Protein AF-A0A2J8T5K8-F1 (afdb_monomer_lite)

Structure (mmCIF, N/CA/C/O backbone):
data_AF-A0A2J8T5K8-F1
#
_entry.id   AF-A0A2J8T5K8-F1
#
loop_
_atom_site.group_PDB
_atom_site.id
_atom_site.type_symbol
_atom_site.label_atom_id
_atom_site.label_alt_id
_atom_site.label_comp_id
_atom_site.label_asym_id
_atom_site.label_entity_id
_atom_site.label_seq_id
_atom_site.pdbx_PDB_ins_code
_atom_site.Cartn_x
_atom_site.Cartn_y
_atom_site.Cartn_z
_atom_site.occupancy
_atom_site.B_iso_or_equiv
_atom_site.auth_seq_id
_atom_site.auth_comp_id
_atom_site.auth_asym_id
_atom_site.auth_atom_id
_atom_site.pdbx_PDB_model_num
ATOM 1 N N . GLU A 1 1 ? 17.129 -14.963 3.151 1.00 51.31 1 GLU A N 1
ATOM 2 C CA . GLU A 1 1 ? 16.224 -14.354 2.160 1.00 51.31 1 GLU A CA 1
ATOM 3 C C . GLU A 1 1 ? 14.992 -13.853 2.911 1.00 51.31 1 GLU A C 1
ATOM 5 O O . GLU A 1 1 ? 14.393 -14.643 3.625 1.00 51.31 1 GLU A O 1
ATOM 10 N N . VAL A 1 2 ? 14.668 -12.553 2.908 1.00 47.12 2 VAL A N 1
ATOM 11 C CA . VAL A 1 2 ? 13.550 -12.003 3.727 1.00 47.12 2 VAL A CA 1
ATOM 12 C C . VAL A 1 2 ? 12.187 -12.616 3.355 1.00 47.12 2 VAL A C 1
ATOM 14 O O . VAL A 1 2 ? 11.261 -12.608 4.164 1.00 47.12 2 VAL A O 1
ATOM 17 N N . VAL A 1 3 ? 12.095 -13.194 2.155 1.00 54.47 3 VAL A N 1
ATOM 18 C CA . VAL A 1 3 ? 10.914 -13.881 1.625 1.00 54.47 3 VAL A CA 1
ATOM 19 C C . VAL A 1 3 ? 10.762 -15.307 2.191 1.00 54.47 3 VAL A C 1
ATOM 21 O O . VAL A 1 3 ? 9.637 -15.743 2.416 1.00 54.47 3 VAL A O 1
ATOM 24 N N . ASP A 1 4 ? 11.855 -15.995 2.539 1.00 56.84 4 ASP A N 1
ATOM 25 C CA . ASP A 1 4 ? 11.837 -17.437 2.865 1.00 56.84 4 ASP A CA 1
ATOM 26 C C . ASP A 1 4 ? 11.448 -17.794 4.305 1.00 56.84 4 ASP A C 1
ATOM 28 O O . ASP A 1 4 ? 11.221 -18.961 4.616 1.00 56.84 4 ASP A O 1
ATOM 32 N N . LEU A 1 5 ? 11.366 -16.819 5.213 1.00 57.03 5 LEU A N 1
ATOM 33 C CA . LEU A 1 5 ? 11.102 -17.090 6.635 1.00 57.03 5 LEU A CA 1
ATOM 34 C C . LEU A 1 5 ? 9.643 -16.843 7.053 1.00 57.03 5 LEU A C 1
ATOM 36 O O . LEU A 1 5 ? 9.346 -16.826 8.244 1.00 57.03 5 LEU A O 1
ATOM 40 N N . GLY A 1 6 ? 8.729 -16.599 6.106 1.00 67.19 6 GLY A N 1
ATOM 41 C CA . GLY A 1 6 ? 7.303 -16.375 6.398 1.00 67.19 6 GLY A CA 1
ATOM 42 C C . GLY A 1 6 ? 6.984 -15.060 7.130 1.00 67.19 6 GLY A C 1
ATOM 43 O O . GLY A 1 6 ? 5.822 -14.754 7.386 1.00 67.19 6 GLY A O 1
ATOM 44 N N . GLY A 1 7 ? 7.988 -14.230 7.436 1.00 79.94 7 GLY A N 1
ATOM 45 C CA . GLY A 1 7 ? 7.780 -12.932 8.088 1.00 79.94 7 GLY A CA 1
ATOM 46 C C . GLY A 1 7 ? 6.887 -11.996 7.268 1.00 79.94 7 GLY A C 1
ATOM 47 O O . GLY A 1 7 ? 6.057 -11.283 7.826 1.00 79.94 7 GLY A O 1
ATOM 48 N N . LEU A 1 8 ? 6.991 -12.051 5.937 1.00 85.38 8 LEU A N 1
ATOM 49 C CA . LEU A 1 8 ? 6.140 -11.276 5.037 1.00 85.38 8 LEU A CA 1
ATOM 50 C C . LEU A 1 8 ? 4.668 -11.696 5.119 1.00 85.38 8 LEU A C 1
ATOM 52 O O . LEU A 1 8 ? 3.794 -10.841 5.245 1.00 85.38 8 LEU A O 1
ATOM 56 N N . SER A 1 9 ? 4.390 -13.002 5.073 1.00 84.62 9 SER A N 1
ATOM 57 C CA . SER A 1 9 ? 3.019 -13.511 5.153 1.00 84.62 9 SER A CA 1
ATOM 58 C C . SER A 1 9 ? 2.386 -13.197 6.504 1.00 84.62 9 SER A C 1
ATOM 60 O O . SER A 1 9 ? 1.198 -12.895 6.550 1.00 84.62 9 SER A O 1
ATOM 62 N N . ILE A 1 10 ? 3.173 -13.184 7.587 1.00 88.62 10 ILE A N 1
ATOM 63 C CA . ILE A 1 10 ? 2.700 -12.747 8.909 1.00 88.62 10 ILE A CA 1
ATOM 64 C C . ILE A 1 10 ? 2.286 -11.272 8.874 1.00 88.62 10 ILE A C 1
ATOM 66 O O . ILE A 1 10 ? 1.222 -10.939 9.379 1.00 88.62 10 ILE A O 1
ATOM 70 N N . LEU A 1 11 ? 3.078 -10.389 8.253 1.00 91.75 11 LEU A N 1
ATOM 71 C CA . LEU A 1 11 ? 2.727 -8.967 8.138 1.00 91.75 11 LEU A CA 1
ATOM 72 C C . LEU A 1 11 ? 1.447 -8.747 7.321 1.00 91.75 11 LEU A C 1
ATOM 74 O O . LEU A 1 11 ? 0.614 -7.932 7.708 1.00 91.75 11 LEU A O 1
ATOM 78 N N . VAL A 1 12 ? 1.279 -9.470 6.210 1.00 91.38 12 VAL A N 1
ATOM 79 C CA . VAL A 1 12 ? 0.066 -9.376 5.381 1.00 91.38 12 VAL A CA 1
ATOM 80 C C . VAL A 1 12 ? -1.156 -9.940 6.112 1.00 91.38 12 VAL A C 1
ATOM 82 O O . VAL A 1 12 ? -2.218 -9.323 6.070 1.00 91.38 12 VAL A O 1
ATOM 85 N N . SER A 1 13 ? -0.996 -11.053 6.834 1.00 90.88 13 SER A N 1
ATOM 86 C CA . SER A 1 13 ? -2.070 -11.645 7.646 1.00 90.88 13 SER A CA 1
ATOM 87 C C . SER A 1 13 ? -2.471 -10.718 8.790 1.00 90.88 13 SER A C 1
ATOM 89 O O . SER A 1 13 ? -3.649 -10.463 8.981 1.00 90.88 13 SER A O 1
ATOM 91 N N . LEU A 1 14 ? -1.499 -10.114 9.481 1.00 90.75 14 LEU A N 1
ATOM 92 C CA . LEU A 1 14 ? -1.763 -9.134 10.534 1.00 90.75 14 LEU A CA 1
ATOM 93 C C . LEU A 1 14 ? -2.528 -7.915 10.003 1.00 90.75 14 LEU A C 1
ATOM 95 O O . LEU A 1 14 ? -3.404 -7.395 10.685 1.00 90.75 14 LEU A O 1
ATOM 99 N N . LEU A 1 15 ? -2.207 -7.451 8.789 1.00 90.25 15 LEU A N 1
ATOM 100 C CA . LEU A 1 15 ? -2.959 -6.373 8.148 1.00 90.25 15 LEU A CA 1
ATOM 101 C C . LEU A 1 15 ? -4.414 -6.786 7.882 1.00 90.25 15 LEU A C 1
ATOM 103 O O . LEU A 1 15 ? -5.308 -5.981 8.119 1.00 90.25 15 LEU A O 1
ATOM 107 N N . ALA A 1 16 ? -4.648 -8.019 7.423 1.00 90.56 16 ALA A N 1
ATOM 108 C CA . ALA A 1 16 ? -5.993 -8.556 7.221 1.00 90.56 16 ALA A CA 1
ATOM 109 C C . ALA A 1 16 ? -6.763 -8.682 8.549 1.00 90.56 16 ALA A C 1
ATOM 111 O O . ALA A 1 16 ? -7.877 -8.180 8.655 1.00 90.56 16 ALA A O 1
ATOM 112 N N . ASP A 1 17 ? -6.136 -9.232 9.590 1.00 89.50 17 ASP A N 1
ATOM 113 C CA . ASP A 1 17 ? -6.746 -9.393 10.914 1.00 89.50 17 ASP A CA 1
ATOM 114 C C . ASP A 1 17 ? -7.138 -8.043 11.533 1.00 89.50 17 ASP A C 1
ATOM 116 O O . ASP A 1 17 ? -8.209 -7.914 12.133 1.00 89.50 17 ASP A O 1
ATOM 120 N N . CYS A 1 18 ? -6.291 -7.018 11.373 1.00 86.12 18 CYS A N 1
ATOM 121 C CA . CYS A 1 18 ? -6.593 -5.652 11.803 1.00 86.12 18 CYS A CA 1
ATOM 122 C C . CYS A 1 18 ? -7.816 -5.072 11.087 1.00 86.12 18 CYS A C 1
ATOM 124 O O . CYS A 1 18 ?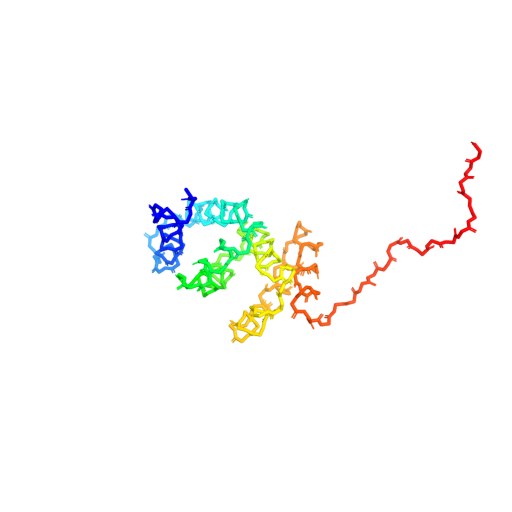 -8.526 -4.266 11.687 1.00 86.12 18 CYS A O 1
ATOM 126 N N . ASN A 1 19 ? -8.062 -5.483 9.839 1.00 83.06 19 ASN A N 1
ATOM 127 C CA . ASN A 1 19 ? -9.218 -5.026 9.082 1.00 83.06 19 ASN A CA 1
ATOM 128 C C . ASN A 1 19 ? -10.520 -5.726 9.532 1.00 83.06 19 ASN A C 1
ATOM 130 O O . ASN A 1 19 ? -11.606 -5.156 9.448 1.00 83.06 19 ASN A O 1
ATOM 134 N N . ASP A 1 20 ? -10.445 -6.959 10.028 1.00 78.31 20 ASP A N 1
ATOM 135 C CA . ASP A 1 20 ? -11.636 -7.723 10.427 1.00 78.31 20 ASP A CA 1
ATOM 136 C C . ASP A 1 20 ? -12.134 -7.374 11.842 1.00 78.31 20 ASP A C 1
ATOM 138 O O . ASP A 1 20 ? -13.298 -7.601 12.191 1.00 78.31 20 ASP A O 1
ATOM 142 N N . HIS A 1 21 ? -11.276 -6.794 12.684 1.00 67.88 21 HIS A N 1
ATOM 143 C CA . HIS A 1 21 ? -11.609 -6.503 14.077 1.00 67.88 21 HIS A CA 1
ATOM 144 C C . HIS A 1 21 ? -12.314 -5.152 14.253 1.00 67.88 21 HIS A C 1
ATOM 146 O O . HIS A 1 21 ? -11.696 -4.097 14.362 1.00 67.88 21 HIS A O 1
ATOM 152 N N . GLN A 1 22 ? -13.635 -5.201 14.431 1.00 58.53 22 GLN A N 1
ATOM 153 C CA . GLN A 1 22 ? -14.483 -4.035 14.717 1.00 58.53 22 GLN A CA 1
ATOM 154 C C . GLN A 1 22 ? -14.539 -3.622 16.213 1.00 58.53 22 GLN A C 1
ATOM 156 O O . GLN A 1 22 ? -15.437 -2.881 16.609 1.00 58.53 22 GLN A O 1
ATOM 161 N N . MET A 1 23 ? -13.649 -4.129 17.081 1.00 50.00 23 MET A N 1
ATOM 162 C CA . MET A 1 23 ? -13.882 -4.185 18.544 1.00 50.00 23 MET A CA 1
ATOM 163 C C . MET A 1 23 ? -12.652 -3.831 19.416 1.00 50.00 23 MET A C 1
ATOM 165 O O . MET A 1 23 ? -12.393 -4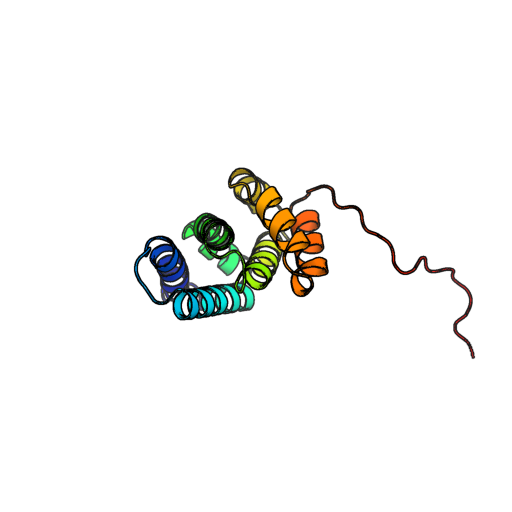.490 20.421 1.00 50.00 23 MET A O 1
ATOM 169 N N . GLY A 1 24 ? -11.881 -2.793 19.066 1.00 63.62 24 GLY A N 1
ATOM 170 C CA . GLY A 1 24 ? -10.717 -2.346 19.853 1.00 63.62 24 GLY A CA 1
ATOM 171 C C . GLY A 1 24 ? -10.520 -0.827 19.877 1.00 63.62 24 GLY A C 1
ATOM 172 O O . GLY A 1 24 ? -11.283 -0.082 19.266 1.00 63.62 24 GLY A O 1
ATOM 173 N N . ASP A 1 25 ? -9.488 -0.355 20.586 1.00 76.69 25 ASP A N 1
ATOM 174 C CA . ASP A 1 25 ? -9.063 1.048 20.511 1.00 76.69 25 ASP A CA 1
ATOM 175 C C . ASP A 1 25 ? -8.618 1.386 19.079 1.00 76.69 25 ASP A C 1
ATOM 177 O O . ASP A 1 25 ? -7.528 1.017 18.632 1.00 76.69 25 ASP A O 1
ATOM 181 N N . GLN A 1 26 ? -9.477 2.116 18.369 1.00 76.75 26 GLN A N 1
ATOM 182 C CA . GLN A 1 26 ? -9.290 2.492 16.971 1.00 76.75 26 GLN A CA 1
ATOM 183 C C . GLN A 1 26 ? -8.005 3.304 16.744 1.00 76.75 26 GLN A C 1
ATOM 185 O O . GLN A 1 26 ? -7.460 3.281 15.641 1.00 76.75 26 GLN A O 1
ATOM 190 N N . SER A 1 27 ? -7.496 4.002 17.766 1.00 81.38 27 SER A N 1
ATOM 191 C CA . SER A 1 27 ? -6.224 4.723 17.672 1.00 81.38 27 SER A CA 1
ATOM 192 C C . SER A 1 27 ? -5.039 3.758 17.603 1.00 81.38 27 SER A C 1
ATOM 194 O O . SER A 1 27 ? -4.160 3.911 16.754 1.00 81.38 27 SER A O 1
ATOM 196 N N . SER A 1 28 ? -5.028 2.741 18.465 1.00 84.44 28 SER A N 1
ATOM 197 C CA . SER A 1 28 ? -3.972 1.726 18.504 1.00 84.44 28 SER A CA 1
ATOM 198 C C . SER A 1 28 ? -3.948 0.868 17.235 1.00 84.44 28 SER A C 1
ATOM 200 O O . SER A 1 28 ? -2.875 0.619 16.682 1.00 84.44 28 SER A O 1
ATOM 202 N N . VAL A 1 29 ? -5.121 0.471 16.723 1.00 85.00 29 VAL A N 1
ATOM 203 C CA . VAL A 1 29 ? -5.223 -0.302 15.470 1.00 85.00 29 VAL A CA 1
ATOM 204 C C . VAL A 1 29 ? -4.687 0.504 14.284 1.00 85.00 29 VAL A C 1
ATOM 206 O O . VAL A 1 29 ? -3.896 -0.013 13.498 1.00 85.00 29 VAL A O 1
ATOM 209 N N . GLN A 1 30 ? -5.028 1.792 14.183 1.00 86.81 30 GLN A N 1
ATOM 210 C CA . GLN A 1 30 ? -4.529 2.648 13.102 1.00 86.81 30 GLN A CA 1
ATOM 211 C C . GLN A 1 30 ? -3.002 2.788 13.092 1.00 86.81 30 GLN A C 1
ATOM 213 O O . GLN A 1 30 ? -2.396 2.754 12.016 1.00 86.81 30 GLN A O 1
ATOM 218 N N . GLU A 1 31 ? -2.364 2.938 14.257 1.00 88.69 31 GLU A N 1
ATOM 219 C CA . GLU A 1 31 ? -0.901 3.019 14.323 1.00 88.69 31 GLU A CA 1
ATOM 220 C C . GLU A 1 31 ? -0.238 1.677 13.994 1.00 88.69 31 GLU A C 1
ATOM 222 O O . GLU A 1 31 ? 0.778 1.659 13.294 1.00 88.69 31 GLU A O 1
ATOM 227 N N . LEU A 1 32 ? -0.838 0.552 14.399 1.00 90.06 32 LEU A N 1
ATOM 228 C CA . LEU A 1 32 ? -0.357 -0.772 14.007 1.00 90.06 32 LEU A CA 1
ATOM 229 C C . LEU A 1 32 ? -0.432 -0.969 12.488 1.00 90.06 32 LEU A C 1
ATOM 231 O O . LEU A 1 32 ? 0.570 -1.324 11.866 1.00 90.06 32 LEU A O 1
ATOM 235 N N . VAL A 1 33 ? -1.578 -0.667 11.873 1.00 92.00 33 VAL A N 1
ATOM 236 C CA . VAL A 1 33 ? -1.772 -0.741 10.415 1.00 92.00 33 VAL A CA 1
ATOM 237 C C . VAL A 1 33 ? -0.745 0.122 9.686 1.00 92.00 33 VAL A C 1
ATOM 239 O O . VAL A 1 33 ? -0.075 -0.338 8.760 1.00 92.00 33 VAL A O 1
ATOM 242 N N . LYS A 1 34 ? -0.544 1.363 10.133 1.00 92.56 34 LYS A N 1
ATOM 243 C CA . LYS A 1 34 ? 0.475 2.261 9.581 1.00 92.56 34 LYS A CA 1
ATOM 244 C C . LYS A 1 34 ? 1.888 1.687 9.703 1.00 92.56 34 LYS A C 1
ATOM 246 O O . LYS A 1 34 ? 2.663 1.802 8.751 1.00 92.56 34 LYS A O 1
ATOM 251 N N . GLN A 1 35 ? 2.234 1.074 10.835 1.00 93.50 35 GLN A N 1
ATOM 252 C CA . GLN A 1 35 ? 3.545 0.458 11.034 1.00 93.50 35 GLN A CA 1
ATOM 253 C C . GLN A 1 35 ? 3.745 -0.741 10.100 1.00 93.50 35 GLN A C 1
ATOM 255 O O . GLN A 1 35 ? 4.795 -0.846 9.466 1.00 93.50 35 GLN A O 1
ATOM 260 N N . VAL A 1 36 ? 2.734 -1.600 9.958 1.00 94.25 36 VAL A N 1
ATOM 261 C CA . VAL A 1 36 ? 2.763 -2.745 9.036 1.00 94.25 36 VAL A CA 1
ATOM 262 C C . VAL A 1 36 ? 2.939 -2.273 7.591 1.00 94.25 36 VAL A C 1
ATOM 264 O O . VAL A 1 36 ? 3.860 -2.727 6.910 1.00 94.25 36 VAL A O 1
ATOM 267 N N . LEU A 1 37 ? 2.146 -1.294 7.144 1.00 95.12 37 LEU A N 1
ATOM 268 C CA . LEU A 1 37 ? 2.271 -0.698 5.808 1.00 95.12 37 LEU A CA 1
ATOM 269 C C . LEU A 1 37 ? 3.652 -0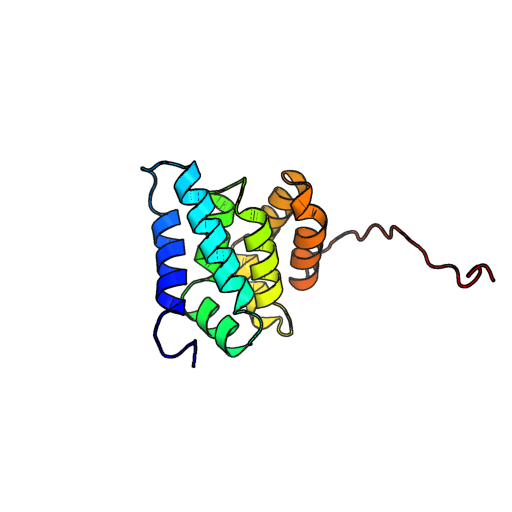.065 5.584 1.00 95.12 37 LEU A C 1
ATOM 271 O O . LEU A 1 37 ? 4.239 -0.223 4.515 1.00 95.12 37 LEU A O 1
ATOM 275 N N . SER A 1 38 ? 4.200 0.624 6.590 1.00 94.75 38 SER A N 1
ATOM 276 C CA . SER A 1 38 ? 5.538 1.226 6.526 1.00 94.75 38 SER A CA 1
ATOM 277 C C . SER A 1 38 ? 6.636 0.170 6.371 1.00 94.75 38 SER A C 1
ATOM 279 O O . SER A 1 38 ? 7.548 0.360 5.559 1.00 94.75 38 SER A O 1
ATOM 281 N N . THR A 1 39 ? 6.532 -0.945 7.102 1.00 94.75 39 THR A N 1
ATOM 282 C CA . THR A 1 39 ? 7.457 -2.082 7.005 1.00 94.75 39 THR A CA 1
ATOM 283 C C . THR A 1 39 ? 7.380 -2.732 5.629 1.00 94.75 39 THR A C 1
ATOM 285 O O . THR A 1 39 ? 8.412 -2.869 4.978 1.00 94.75 39 THR A O 1
ATOM 288 N N . LEU A 1 40 ? 6.174 -3.059 5.146 1.00 94.00 40 LEU A N 1
ATOM 289 C CA . LEU A 1 40 ? 5.962 -3.625 3.808 1.00 94.00 40 LEU A CA 1
ATOM 290 C C . LEU A 1 40 ? 6.528 -2.705 2.720 1.00 94.00 40 LEU A C 1
ATOM 292 O O . LEU A 1 40 ? 7.263 -3.149 1.841 1.00 94.00 40 LEU A O 1
ATOM 296 N N . ARG A 1 41 ? 6.272 -1.397 2.820 1.00 94.12 41 ARG A N 1
ATOM 297 C CA . ARG A 1 41 ? 6.824 -0.385 1.910 1.00 94.12 41 ARG A CA 1
ATOM 298 C C . ARG A 1 41 ? 8.352 -0.382 1.907 1.00 94.12 41 ARG A C 1
ATOM 300 O O . ARG A 1 41 ? 8.936 -0.260 0.834 1.00 94.12 41 ARG A O 1
ATOM 307 N N . ALA A 1 42 ? 8.990 -0.492 3.073 1.00 93.12 42 ALA A N 1
ATOM 308 C CA . ALA A 1 42 ? 10.449 -0.459 3.190 1.00 93.12 42 ALA A CA 1
ATOM 309 C C . ALA A 1 42 ? 11.130 -1.648 2.491 1.00 93.12 42 ALA A C 1
ATOM 311 O O . ALA A 1 42 ? 12.256 -1.508 2.021 1.00 93.12 42 ALA A O 1
ATOM 312 N N . ILE A 1 43 ? 10.445 -2.792 2.394 1.00 90.75 43 ILE A N 1
ATOM 313 C CA . ILE A 1 43 ? 10.974 -4.007 1.757 1.00 90.75 43 ILE A CA 1
ATOM 314 C C . ILE A 1 43 ? 10.489 -4.206 0.312 1.00 90.75 43 ILE A C 1
ATOM 316 O O . ILE A 1 43 ? 11.162 -4.883 -0.460 1.00 90.75 43 ILE A O 1
ATOM 320 N N . ALA A 1 44 ? 9.388 -3.566 -0.099 1.00 90.81 44 ALA A N 1
ATOM 321 C CA . ALA A 1 44 ? 8.813 -3.647 -1.449 1.00 90.81 44 ALA A CA 1
ATOM 322 C C . ALA A 1 44 ? 9.618 -2.900 -2.541 1.00 90.81 44 ALA A C 1
ATOM 324 O O . ALA A 1 44 ? 9.071 -2.524 -3.576 1.00 90.81 44 ALA A O 1
ATOM 325 N N . GLY A 1 45 ? 10.914 -2.654 -2.324 1.00 87.00 45 GLY A N 1
ATOM 326 C CA . GLY A 1 45 ? 11.838 -2.188 -3.364 1.00 87.00 45 GLY A CA 1
ATOM 327 C C . GLY A 1 45 ? 12.368 -3.316 -4.259 1.00 87.00 45 GLY A C 1
ATOM 328 O O . GLY A 1 45 ? 12.841 -3.040 -5.354 1.00 87.00 45 GLY A O 1
ATOM 329 N N . ASN A 1 46 ? 12.273 -4.570 -3.805 1.00 88.31 46 ASN A N 1
ATOM 330 C CA . ASN A 1 46 ? 12.651 -5.766 -4.558 1.00 88.31 46 ASN A CA 1
ATOM 331 C C . ASN A 1 46 ? 11.405 -6.387 -5.216 1.00 88.31 46 ASN A C 1
ATOM 333 O O . ASN A 1 46 ? 10.397 -6.585 -4.536 1.00 88.31 46 ASN A O 1
ATOM 337 N N . ASP A 1 47 ? 11.484 -6.707 -6.508 1.00 89.81 47 ASP A N 1
ATOM 338 C CA . ASP A 1 47 ? 10.386 -7.306 -7.273 1.00 89.81 47 ASP A CA 1
ATOM 339 C C . ASP A 1 47 ? 9.911 -8.651 -6.695 1.00 89.81 47 ASP A C 1
ATOM 341 O O . ASP A 1 47 ? 8.705 -8.848 -6.586 1.00 89.81 47 ASP A O 1
ATOM 345 N N . ASP A 1 48 ? 10.806 -9.502 -6.177 1.00 89.69 48 ASP A N 1
ATOM 346 C CA . ASP A 1 48 ? 10.445 -10.774 -5.524 1.00 89.69 48 ASP A CA 1
ATOM 347 C C . ASP A 1 48 ? 9.563 -10.556 -4.284 1.00 89.69 48 ASP A C 1
ATOM 349 O O . ASP A 1 48 ? 8.650 -11.333 -3.986 1.00 89.69 48 ASP A O 1
ATOM 353 N N . VAL A 1 49 ? 9.823 -9.468 -3.551 1.00 90.19 49 VAL A N 1
ATOM 354 C CA . VAL A 1 49 ? 9.030 -9.083 -2.378 1.00 90.19 49 VAL A CA 1
ATOM 355 C C . VAL A 1 49 ? 7.672 -8.542 -2.810 1.00 90.19 49 VAL A C 1
ATOM 357 O O . VAL A 1 49 ? 6.672 -8.888 -2.186 1.00 90.19 49 VAL A O 1
ATOM 360 N N . LYS A 1 50 ? 7.605 -7.727 -3.872 1.00 92.19 50 LYS A N 1
ATOM 361 C CA . LYS A 1 50 ? 6.328 -7.228 -4.419 1.00 92.19 50 LYS A CA 1
ATOM 362 C C . LYS A 1 50 ? 5.434 -8.395 -4.828 1.00 92.19 50 LYS A C 1
ATOM 364 O O . LYS A 1 50 ? 4.288 -8.478 -4.396 1.00 92.19 50 LYS A O 1
ATOM 369 N N . ASP A 1 51 ? 6.005 -9.328 -5.575 1.00 91.62 51 ASP A N 1
ATOM 370 C CA . ASP A 1 51 ? 5.399 -10.588 -5.983 1.00 91.62 51 ASP A CA 1
ATOM 371 C C . ASP A 1 51 ? 4.849 -11.380 -4.791 1.00 91.62 51 ASP A C 1
ATOM 373 O O . ASP A 1 51 ? 3.707 -11.842 -4.800 1.00 91.62 51 ASP A O 1
ATOM 377 N N . ALA A 1 52 ? 5.654 -11.527 -3.738 1.00 91.75 52 ALA A N 1
ATOM 378 C CA . ALA A 1 52 ? 5.257 -12.251 -2.541 1.00 91.75 52 ALA A CA 1
ATOM 379 C C . ALA A 1 52 ? 4.150 -11.527 -1.750 1.00 91.75 52 ALA A C 1
ATOM 381 O O . ALA A 1 52 ? 3.260 -12.194 -1.226 1.00 91.75 52 ALA A O 1
ATOM 382 N N . ILE A 1 53 ? 4.152 -10.186 -1.707 1.00 92.94 53 ILE A N 1
ATOM 383 C CA . ILE A 1 53 ? 3.066 -9.389 -1.109 1.00 92.94 53 ILE A CA 1
ATOM 384 C C . ILE A 1 53 ? 1.761 -9.649 -1.859 1.00 92.94 53 ILE A C 1
ATOM 386 O O . ILE A 1 53 ? 0.745 -9.940 -1.231 1.00 92.94 53 ILE A O 1
ATOM 390 N N . VAL A 1 54 ? 1.789 -9.571 -3.191 1.00 92.81 54 VAL A N 1
ATOM 391 C CA . VAL A 1 54 ? 0.605 -9.786 -4.034 1.00 92.81 54 VAL A CA 1
ATOM 392 C C . VAL A 1 54 ? 0.089 -11.218 -3.880 1.00 92.81 54 VAL A C 1
ATOM 394 O O . VAL A 1 54 ? -1.093 -11.412 -3.616 1.00 92.81 54 VAL A O 1
ATOM 397 N N . ARG A 1 55 ? 0.966 -12.231 -3.941 1.00 91.56 55 ARG A N 1
ATOM 398 C CA . ARG A 1 55 ? 0.577 -13.641 -3.740 1.00 91.56 55 ARG A CA 1
ATOM 399 C C . ARG A 1 55 ? -0.023 -13.921 -2.362 1.00 91.56 55 ARG A C 1
ATOM 401 O O . ARG A 1 55 ? -0.824 -14.840 -2.236 1.00 91.56 55 ARG A O 1
ATOM 408 N N . ALA A 1 56 ? 0.364 -13.157 -1.343 1.00 92.00 56 ALA A N 1
ATOM 409 C CA . ALA A 1 56 ? -0.174 -13.278 0.008 1.00 92.00 56 ALA A CA 1
ATOM 410 C C . ALA A 1 56 ? -1.518 -12.545 0.210 1.00 92.00 56 ALA A C 1
ATOM 412 O O . ALA A 1 56 ? -2.003 -12.508 1.337 1.00 92.00 56 ALA A O 1
ATOM 413 N N . GLY A 1 57 ? -2.113 -11.948 -0.833 1.00 93.50 57 GLY A N 1
ATOM 414 C CA . GLY A 1 57 ? -3.344 -11.150 -0.721 1.00 93.50 57 GLY A CA 1
ATOM 415 C C . GLY A 1 57 ? -3.110 -9.738 -0.172 1.00 93.50 57 GLY A C 1
ATOM 416 O O . GLY A 1 57 ? -4.009 -9.099 0.370 1.00 93.50 57 GLY A O 1
ATOM 417 N N . GLY A 1 58 ? -1.874 -9.238 -0.260 1.00 94.69 58 GLY A N 1
ATOM 418 C CA . GLY A 1 58 ? -1.509 -7.938 0.292 1.00 94.69 58 GLY A CA 1
ATOM 419 C C . GLY A 1 58 ? -2.241 -6.775 -0.369 1.00 94.69 58 GLY A C 1
ATOM 420 O O . GLY A 1 58 ? -2.542 -5.797 0.305 1.00 94.69 58 GLY A O 1
ATOM 421 N N . THR A 1 59 ? -2.566 -6.871 -1.659 1.00 95.25 59 THR A N 1
ATOM 422 C CA . THR A 1 59 ? -3.289 -5.825 -2.398 1.00 95.25 59 THR A CA 1
ATOM 423 C C . THR A 1 59 ? -4.686 -5.576 -1.838 1.00 95.25 59 THR A C 1
ATOM 425 O O . THR A 1 59 ? -5.061 -4.430 -1.596 1.00 95.25 59 THR A O 1
ATOM 428 N N . GLU A 1 60 ? -5.415 -6.646 -1.548 1.00 95.69 60 GLU A N 1
ATOM 429 C CA . GLU A 1 60 ? -6.740 -6.650 -0.944 1.00 95.69 60 GLU A CA 1
ATOM 430 C C . GLU A 1 60 ? -6.674 -6.068 0.467 1.00 95.69 60 GLU A C 1
ATOM 432 O O . GLU A 1 60 ? -7.428 -5.151 0.792 1.00 95.69 60 GLU A O 1
ATOM 437 N N . SER A 1 61 ? -5.706 -6.514 1.274 1.00 95.38 61 SER A N 1
ATOM 438 C CA . SER A 1 61 ? -5.504 -6.012 2.636 1.00 95.38 61 SER A CA 1
ATOM 439 C C . SER A 1 61 ? -5.134 -4.525 2.676 1.00 95.38 61 SER A C 1
ATOM 441 O O . SER A 1 61 ? -5.595 -3.804 3.562 1.00 95.38 61 SER A O 1
ATOM 443 N N . ILE A 1 62 ? -4.335 -4.035 1.719 1.00 95.50 62 ILE A N 1
ATOM 444 C CA . ILE A 1 62 ? -3.985 -2.609 1.603 1.00 95.50 62 ILE A CA 1
ATOM 445 C C . ILE A 1 62 ? -5.225 -1.777 1.256 1.00 95.50 62 ILE A C 1
ATOM 447 O O . ILE A 1 62 ? -5.472 -0.752 1.893 1.00 95.50 62 ILE A O 1
ATOM 451 N N . VAL A 1 63 ? -6.015 -2.207 0.269 1.00 95.31 63 VAL A N 1
ATOM 452 C CA . VAL A 1 63 ? -7.237 -1.501 -0.154 1.00 95.31 63 VAL A CA 1
ATOM 453 C C . VAL A 1 63 ? -8.303 -1.517 0.949 1.00 95.31 63 VAL A C 1
ATOM 455 O O . VAL A 1 63 ? -8.942 -0.494 1.215 1.00 95.31 63 VAL A O 1
ATOM 458 N N . ALA A 1 64 ? -8.456 -2.639 1.652 1.00 93.31 64 ALA A N 1
ATOM 459 C CA . ALA A 1 64 ? -9.338 -2.742 2.809 1.00 93.31 64 ALA A CA 1
ATOM 460 C C . ALA A 1 64 ? -8.896 -1.791 3.935 1.00 93.31 64 ALA A C 1
ATOM 462 O O . ALA A 1 64 ? -9.713 -1.018 4.437 1.00 93.31 64 ALA A O 1
ATOM 463 N N . ALA A 1 65 ? -7.596 -1.737 4.242 1.00 92.31 65 ALA A N 1
ATOM 464 C CA . ALA A 1 65 ? -7.055 -0.806 5.230 1.00 92.31 65 ALA A CA 1
ATOM 465 C C . ALA A 1 65 ? -7.306 0.664 4.845 1.00 92.31 65 ALA A C 1
ATOM 467 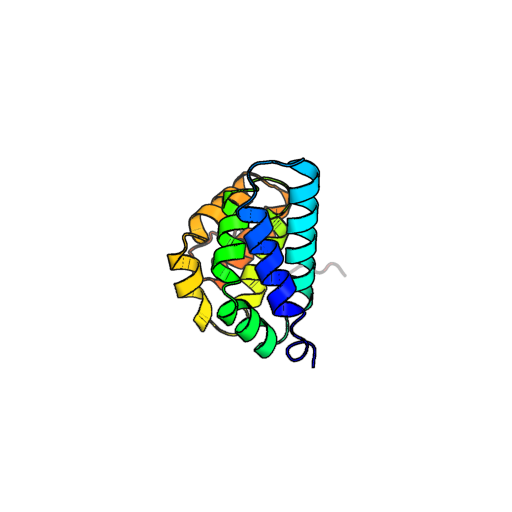O O . ALA A 1 65 ? -7.661 1.478 5.700 1.00 92.31 65 ALA A O 1
ATOM 468 N N . MET A 1 66 ? -7.180 1.014 3.557 1.00 93.50 66 MET A N 1
ATOM 469 C CA . MET A 1 66 ? -7.522 2.355 3.067 1.00 93.50 66 MET A CA 1
ATOM 470 C C . MET A 1 66 ? -9.009 2.679 3.236 1.00 93.50 66 MET A C 1
ATOM 472 O O . MET A 1 66 ? -9.350 3.824 3.526 1.00 93.50 66 MET A O 1
ATOM 476 N N . THR A 1 67 ? -9.885 1.690 3.076 1.00 90.88 67 THR A N 1
ATOM 477 C CA . THR A 1 67 ? -11.337 1.859 3.214 1.00 90.88 67 THR A CA 1
ATOM 478 C C . THR A 1 67 ? -11.739 2.085 4.671 1.00 90.88 67 THR A C 1
ATOM 480 O O . THR A 1 67 ? -12.564 2.947 4.970 1.00 90.88 67 THR A O 1
ATOM 483 N N . GLN A 1 68 ? -11.147 1.326 5.590 1.00 86.88 68 GLN A N 1
ATOM 484 C CA . GLN A 1 68 ? -11.537 1.328 6.999 1.00 86.88 68 GLN A CA 1
ATOM 485 C C . GLN A 1 68 ? -10.875 2.436 7.822 1.00 86.88 68 GLN A C 1
ATOM 487 O O . GLN A 1 68 ? -11.472 2.968 8.761 1.00 86.88 68 GLN A O 1
ATOM 492 N N . HIS A 1 69 ? -9.642 2.809 7.481 1.00 80.38 69 HIS A N 1
ATOM 493 C CA . HIS A 1 69 ? -8.845 3.740 8.271 1.00 80.38 69 HIS A CA 1
ATOM 494 C C . HIS A 1 69 ? -8.595 5.040 7.518 1.00 80.38 69 HIS A C 1
ATOM 496 O O . HIS A 1 69 ? -7.498 5.311 7.033 1.00 80.38 69 HIS A O 1
ATOM 502 N N . LEU A 1 70 ? -9.616 5.890 7.468 1.00 72.31 70 LEU A N 1
ATOM 503 C CA . LEU A 1 70 ? -9.626 7.121 6.675 1.00 72.31 70 LEU A CA 1
ATOM 504 C C . LEU A 1 70 ? -8.655 8.220 7.140 1.00 72.31 70 LEU A C 1
ATOM 506 O O . LEU A 1 70 ? -8.709 9.300 6.569 1.00 72.31 70 LEU A O 1
ATOM 510 N N . THR A 1 71 ? -7.791 8.000 8.138 1.00 77.38 71 THR A N 1
ATOM 511 C CA . THR A 1 71 ? -6.887 9.021 8.711 1.00 77.38 71 THR A CA 1
ATOM 512 C C . THR A 1 71 ? -5.399 8.663 8.609 1.00 77.38 71 THR A C 1
ATOM 514 O O . THR A 1 71 ? -4.750 9.037 7.637 1.00 77.38 71 THR A O 1
ATOM 517 N N . SER A 1 72 ? -4.827 7.951 9.586 1.00 79.00 72 SER A N 1
ATOM 518 C CA . SER A 1 72 ? -3.363 7.804 9.739 1.00 79.00 72 SER A CA 1
ATOM 519 C C . SER A 1 72 ? -2.644 6.962 8.652 1.00 79.00 72 SER A C 1
ATOM 521 O O . SER A 1 72 ? -1.555 7.349 8.214 1.00 79.00 72 SER A O 1
ATOM 523 N N . PRO A 1 73 ? -3.188 5.826 8.160 1.00 88.56 73 PRO A N 1
ATOM 524 C CA . PRO A 1 73 ? -2.417 4.918 7.300 1.00 88.56 73 PRO A CA 1
ATOM 525 C C . PRO A 1 73 ? -2.414 5.277 5.806 1.00 88.56 73 PRO A C 1
ATOM 527 O O . PRO A 1 73 ? -1.650 4.685 5.039 1.00 88.56 73 PRO A O 1
ATOM 530 N N . GLN A 1 74 ? -3.208 6.264 5.382 1.00 93.44 74 GLN A N 1
ATOM 531 C CA . GLN A 1 74 ? -3.448 6.579 3.966 1.00 93.44 74 GLN A CA 1
ATOM 532 C C . GLN A 1 74 ? -2.165 6.881 3.186 1.00 93.44 74 GLN A C 1
ATOM 534 O O . GLN A 1 74 ? -1.947 6.361 2.089 1.00 93.44 74 GLN A O 1
ATOM 539 N N . LYS A 1 75 ? -1.261 7.661 3.786 1.00 94.50 75 LYS A N 1
ATOM 540 C CA . LYS A 1 75 ? 0.032 7.997 3.184 1.00 94.50 75 LYS A CA 1
ATOM 541 C C . LYS A 1 75 ? 0.888 6.763 2.922 1.00 94.50 75 LYS A C 1
ATOM 543 O O . LYS A 1 75 ? 1.474 6.637 1.849 1.00 94.50 75 LYS A O 1
ATOM 548 N N . GLN A 1 76 ? 0.970 5.858 3.900 1.00 95.50 76 GLN A N 1
ATOM 549 C CA . GLN A 1 76 ? 1.780 4.645 3.775 1.00 95.50 76 GLN A CA 1
ATOM 550 C C . GLN A 1 76 ? 1.185 3.690 2.745 1.00 95.50 76 GLN A C 1
ATOM 552 O O . GLN A 1 76 ? 1.937 3.130 1.953 1.00 95.50 76 GLN A O 1
ATOM 557 N N . ALA A 1 77 ? -0.144 3.577 2.696 1.00 96.25 77 ALA A N 1
ATOM 558 C CA . ALA A 1 77 ? -0.833 2.798 1.675 1.00 96.25 77 ALA A CA 1
ATOM 559 C C . ALA A 1 77 ? -0.540 3.331 0.261 1.00 96.25 77 ALA A C 1
ATOM 561 O O . ALA A 1 77 ? -0.105 2.565 -0.596 1.00 96.25 77 ALA A O 1
ATOM 562 N N . CYS A 1 78 ? -0.648 4.648 0.035 1.00 96.69 78 CYS A N 1
ATOM 563 C CA . CYS A 1 78 ? -0.312 5.261 -1.258 1.00 96.69 78 CYS A CA 1
ATOM 564 C C . CYS A 1 78 ? 1.147 4.990 -1.667 1.00 96.69 78 CYS A C 1
ATOM 566 O O . CYS A 1 78 ? 1.426 4.648 -2.815 1.00 96.69 78 CYS A O 1
ATOM 568 N N . MET A 1 79 ? 2.090 5.116 -0.726 1.00 96.31 79 MET A N 1
ATOM 569 C CA . MET A 1 79 ? 3.508 4.843 -0.989 1.00 96.31 79 MET A CA 1
ATOM 570 C C . MET A 1 79 ? 3.780 3.362 -1.282 1.00 96.31 79 MET A C 1
ATOM 572 O O . MET A 1 79 ? 4.608 3.058 -2.136 1.00 96.31 79 MET A O 1
ATOM 576 N N . LEU A 1 80 ? 3.107 2.444 -0.585 1.00 96.69 80 LEU A N 1
ATOM 577 C CA . LEU A 1 80 ? 3.246 1.010 -0.822 1.00 96.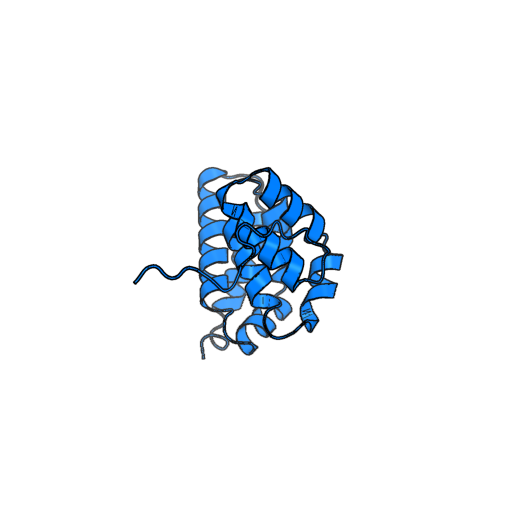69 80 LEU A CA 1
ATOM 578 C C . LEU A 1 80 ? 2.669 0.617 -2.185 1.00 96.69 80 LEU A C 1
ATOM 580 O O . LEU A 1 80 ? 3.362 -0.049 -2.947 1.00 96.69 80 LEU A O 1
ATOM 584 N N . ILE A 1 81 ? 1.469 1.095 -2.535 1.00 96.75 81 ILE A N 1
ATOM 585 C CA . ILE A 1 81 ? 0.868 0.880 -3.863 1.00 96.75 81 ILE A CA 1
ATOM 586 C C . ILE A 1 81 ? 1.822 1.352 -4.959 1.00 96.75 81 ILE A C 1
ATOM 588 O O . ILE A 1 81 ? 2.089 0.609 -5.900 1.00 96.75 81 ILE A O 1
ATOM 592 N N . ARG A 1 82 ? 2.411 2.543 -4.796 1.00 95.94 82 ARG A N 1
ATOM 593 C CA . ARG A 1 82 ? 3.415 3.065 -5.727 1.00 95.94 82 ARG A CA 1
ATOM 594 C C . ARG A 1 82 ? 4.607 2.118 -5.891 1.00 95.94 82 ARG A C 1
ATOM 596 O O . ARG A 1 82 ? 5.057 1.904 -7.010 1.00 95.94 82 ARG A O 1
ATOM 603 N N . ASN A 1 83 ? 5.124 1.564 -4.796 1.00 95.25 83 ASN A N 1
ATOM 604 C CA . ASN A 1 83 ? 6.236 0.616 -4.857 1.00 95.25 83 ASN A CA 1
ATOM 605 C C . ASN A 1 83 ? 5.841 -0.679 -5.578 1.00 95.25 83 ASN A C 1
ATOM 607 O O . ASN A 1 83 ? 6.633 -1.179 -6.372 1.00 95.25 83 ASN A O 1
ATOM 611 N N . LEU A 1 84 ? 4.626 -1.192 -5.349 1.00 94.81 84 LEU A N 1
ATOM 612 C CA . LEU A 1 84 ? 4.134 -2.404 -6.012 1.00 94.81 84 LEU A CA 1
ATOM 613 C C . LEU A 1 84 ? 4.090 -2.237 -7.535 1.00 94.81 84 LEU A C 1
ATOM 615 O O . LEU A 1 84 ? 4.554 -3.118 -8.248 1.00 94.81 84 LEU A O 1
ATOM 619 N N . VAL A 1 85 ? 3.609 -1.098 -8.037 1.00 95.31 85 VAL A N 1
ATOM 620 C CA . VAL A 1 85 ? 3.504 -0.842 -9.489 1.00 95.31 85 VAL A CA 1
ATOM 621 C C . VAL A 1 85 ? 4.755 -0.196 -10.099 1.00 95.31 85 VAL A C 1
ATOM 623 O O . VAL A 1 85 ? 4.803 0.114 -11.292 1.00 95.31 85 VAL A O 1
ATOM 626 N N . ALA A 1 86 ? 5.800 0.020 -9.298 1.00 91.75 86 ALA A N 1
ATOM 627 C CA . ALA A 1 86 ? 7.069 0.525 -9.798 1.00 91.75 86 ALA A CA 1
ATOM 628 C C . ALA A 1 86 ? 7.767 -0.556 -10.632 1.00 91.75 86 ALA A C 1
ATOM 630 O O . ALA A 1 86 ? 7.899 -1.696 -10.190 1.00 91.75 86 ALA A O 1
ATOM 631 N N . HIS A 1 87 ? 8.273 -0.168 -11.805 1.00 85.50 87 HIS A N 1
ATOM 632 C CA . HIS A 1 87 ? 8.995 -1.018 -12.766 1.00 85.50 87 HIS A CA 1
ATOM 633 C C . HIS A 1 87 ? 8.156 -2.093 -13.483 1.00 85.50 87 HIS A C 1
ATOM 635 O O . HIS A 1 87 ? 8.584 -2.569 -14.532 1.00 85.50 87 HIS A O 1
ATOM 641 N N . SER A 1 88 ? 6.946 -2.409 -13.007 1.00 84.62 88 SER A N 1
ATOM 642 C CA . SER A 1 88 ? 6.017 -3.339 -13.658 1.00 84.62 88 SER A CA 1
ATOM 643 C C . SER A 1 88 ? 4.564 -2.893 -13.505 1.00 84.62 88 SER A C 1
ATOM 645 O O . SER A 1 88 ? 4.103 -2.594 -12.409 1.00 84.62 88 SER A O 1
ATOM 647 N N . GLN A 1 89 ? 3.818 -2.911 -14.610 1.00 88.75 89 GLN A N 1
ATOM 648 C CA . GLN A 1 89 ? 2.380 -2.608 -14.632 1.00 88.75 89 GLN A CA 1
ATOM 649 C C . GLN A 1 89 ? 1.502 -3.847 -14.391 1.00 88.75 89 GLN A C 1
ATOM 651 O O . GLN A 1 89 ? 0.277 -3.755 -14.451 1.00 88.75 89 GLN A O 1
ATOM 656 N N . ALA A 1 90 ? 2.107 -5.009 -14.114 1.00 91.12 90 ALA A N 1
ATOM 657 C CA . ALA A 1 90 ? 1.384 -6.269 -13.931 1.00 91.12 90 ALA A CA 1
ATOM 658 C C . ALA A 1 90 ? 0.331 -6.198 -12.811 1.00 91.12 90 ALA A C 1
ATOM 660 O O . ALA A 1 90 ? -0.718 -6.832 -12.910 1.00 91.12 90 ALA A O 1
ATOM 661 N N . PHE A 1 91 ? 0.582 -5.390 -11.776 1.00 93.81 91 PHE A N 1
ATOM 662 C CA . PHE A 1 91 ? -0.319 -5.242 -10.630 1.00 93.81 91 PHE A CA 1
ATOM 663 C C . PHE A 1 91 ? -1.278 -4.058 -10.742 1.00 93.81 91 PHE A C 1
ATOM 665 O O . PHE A 1 91 ? -2.221 -3.980 -9.960 1.00 93.81 91 PHE A O 1
ATOM 672 N N . SER A 1 92 ? -1.095 -3.166 -11.721 1.00 95.88 92 SER A N 1
ATOM 673 C CA . SER A 1 92 ? -1.901 -1.946 -11.830 1.00 95.88 92 SER A CA 1
ATOM 674 C C . SER A 1 92 ? -3.377 -2.263 -12.032 1.00 95.88 92 SER A C 1
ATOM 676 O O . SER A 1 92 ? -4.215 -1.798 -11.266 1.00 95.88 92 SER A O 1
ATOM 678 N N . LYS A 1 93 ? -3.706 -3.118 -13.010 1.00 95.38 93 LYS A N 1
ATOM 679 C CA . LYS A 1 93 ? -5.100 -3.497 -13.270 1.00 95.38 93 LYS A CA 1
ATOM 680 C C . LYS A 1 93 ? -5.754 -4.212 -12.073 1.00 95.38 93 LYS A C 1
ATOM 682 O O . LYS A 1 93 ? -6.812 -3.746 -11.662 1.00 95.38 93 LYS A O 1
ATOM 687 N N . PRO A 1 94 ? -5.149 -5.254 -11.469 1.00 95.69 94 PRO A N 1
ATOM 688 C CA . PRO A 1 94 ? -5.692 -5.868 -10.255 1.00 95.69 94 PRO A CA 1
ATOM 689 C C . PRO A 1 94 ? -5.954 -4.870 -9.118 1.00 95.69 94 PRO A C 1
ATOM 691 O O . PRO A 1 94 ? -7.018 -4.901 -8.511 1.00 95.69 94 PRO A O 1
ATOM 694 N N . ILE A 1 95 ? -5.026 -3.942 -8.859 1.00 96.75 95 ILE A N 1
ATOM 695 C CA . ILE A 1 95 ? -5.185 -2.920 -7.811 1.00 96.75 95 ILE A CA 1
ATOM 696 C C . ILE A 1 95 ? -6.333 -1.953 -8.141 1.00 96.75 95 ILE A C 1
ATOM 698 O O . ILE A 1 95 ? -7.102 -1.575 -7.256 1.00 96.75 95 ILE A O 1
ATOM 702 N N . LEU A 1 96 ? -6.477 -1.559 -9.408 1.00 97.25 96 LEU A N 1
ATOM 703 C CA . LEU A 1 96 ? -7.573 -0.699 -9.857 1.00 97.25 96 LEU A CA 1
ATOM 704 C C . LEU A 1 96 ? -8.932 -1.399 -9.781 1.00 97.25 96 LEU A C 1
ATOM 706 O O . LEU A 1 96 ? -9.902 -0.777 -9.353 1.00 97.25 96 LEU A O 1
ATOM 710 N N . ASP A 1 97 ? -8.995 -2.684 -10.131 1.00 96.81 97 ASP A N 1
ATOM 711 C CA . ASP A 1 97 ? -10.220 -3.489 -10.075 1.00 96.81 97 ASP A CA 1
ATOM 712 C C . ASP A 1 97 ? -10.737 -3.645 -8.621 1.00 96.81 97 ASP A C 1
ATOM 714 O O . ASP A 1 97 ? -11.934 -3.836 -8.411 1.00 96.81 97 ASP A O 1
ATOM 718 N N . LEU A 1 98 ? -9.872 -3.466 -7.611 1.00 96.62 98 LEU A N 1
ATOM 719 C CA . LEU A 1 98 ? -10.244 -3.383 -6.188 1.00 96.62 98 LEU A CA 1
ATOM 720 C C . LEU A 1 98 ? -10.802 -2.006 -5.763 1.00 96.62 98 LEU A C 1
ATOM 722 O O . LEU A 1 98 ? -11.183 -1.825 -4.609 1.00 96.62 98 LEU A O 1
ATOM 726 N N . GLY A 1 99 ? -10.850 -1.016 -6.659 1.00 95.94 99 GLY A N 1
ATOM 727 C CA . GLY A 1 99 ? -11.361 0.330 -6.368 1.00 95.94 99 GLY A CA 1
ATOM 728 C C . GLY A 1 99 ? -10.330 1.300 -5.779 1.00 95.94 99 GLY A C 1
ATOM 729 O O . GLY A 1 99 ? -10.704 2.357 -5.262 1.00 95.94 99 GLY A O 1
ATOM 730 N N . ALA A 1 100 ? -9.032 0.985 -5.873 1.00 96.50 100 ALA A N 1
ATOM 731 C CA . ALA A 1 100 ? -7.964 1.802 -5.291 1.00 96.50 100 ALA A CA 1
ATOM 732 C C . ALA A 1 100 ? -7.945 3.254 -5.803 1.00 96.50 100 ALA A C 1
ATOM 734 O O . ALA A 1 100 ? -7.614 4.160 -5.042 1.00 96.50 100 ALA A O 1
ATOM 735 N N . GLU A 1 101 ? -8.330 3.504 -7.060 1.00 96.75 101 GLU A N 1
ATOM 736 C CA . GLU A 1 101 ? -8.335 4.853 -7.643 1.00 96.75 101 GLU A CA 1
ATOM 737 C C . GLU A 1 101 ? -9.190 5.835 -6.823 1.00 96.75 101 GLU A C 1
ATOM 739 O O . GLU A 1 101 ? -8.717 6.907 -6.437 1.00 96.75 101 GLU A O 1
ATOM 744 N N . ALA A 1 102 ? -10.427 5.449 -6.492 1.00 95.31 102 ALA A N 1
ATOM 745 C CA . ALA A 1 102 ? -11.345 6.284 -5.720 1.00 95.31 102 ALA A CA 1
ATOM 746 C C . ALA A 1 102 ? -10.816 6.555 -4.303 1.00 95.31 102 ALA A C 1
ATOM 748 O O . ALA A 1 102 ? -10.880 7.688 -3.822 1.00 95.31 102 ALA A O 1
ATOM 749 N N . LEU A 1 103 ? -10.230 5.542 -3.662 1.00 95.75 103 LEU A N 1
ATOM 750 C CA . LEU A 1 103 ? -9.660 5.661 -2.320 1.00 95.75 103 LEU A CA 1
ATOM 751 C C . LEU A 1 103 ? -8.420 6.557 -2.299 1.00 95.75 103 LEU A C 1
ATOM 753 O O . LEU A 1 103 ? -8.284 7.394 -1.410 1.00 95.75 103 LEU A O 1
ATOM 757 N N . ILE A 1 104 ? -7.535 6.446 -3.294 1.00 95.75 104 ILE A N 1
ATOM 758 C CA . ILE A 1 104 ? -6.353 7.311 -3.403 1.00 95.75 104 ILE A CA 1
ATOM 759 C C . ILE A 1 104 ? -6.779 8.761 -3.683 1.00 95.75 104 ILE A C 1
ATOM 761 O O . ILE A 1 104 ? -6.215 9.695 -3.106 1.00 95.75 104 ILE A O 1
ATOM 765 N N . MET A 1 105 ? -7.805 8.977 -4.514 1.00 94.38 105 MET A N 1
ATOM 766 C CA . MET A 1 105 ? -8.385 10.310 -4.716 1.00 94.38 105 MET A CA 1
ATOM 767 C C . MET A 1 105 ? -8.988 10.880 -3.428 1.00 94.38 105 MET A C 1
ATOM 769 O O . MET A 1 105 ? -8.768 12.055 -3.118 1.00 94.38 105 MET A O 1
ATOM 773 N N . GLN A 1 106 ? -9.693 10.056 -2.652 1.00 93.19 106 GLN A N 1
ATOM 774 C CA . GLN A 1 106 ? -10.242 10.454 -1.360 1.00 93.19 106 GLN A CA 1
ATOM 775 C C . GLN A 1 106 ? -9.126 10.807 -0.370 1.00 93.19 106 GLN A C 1
ATOM 777 O O . GLN A 1 106 ? -9.160 11.893 0.210 1.00 93.19 106 GLN A O 1
ATOM 782 N N . ALA A 1 107 ? -8.100 9.961 -0.241 1.00 93.19 107 ALA A N 1
ATOM 783 C CA . ALA A 1 107 ? -6.926 10.209 0.593 1.00 93.19 107 ALA A CA 1
ATOM 784 C C . ALA A 1 107 ? -6.237 11.532 0.233 1.00 93.19 107 ALA A C 1
ATOM 786 O O . ALA A 1 107 ? -5.930 12.331 1.116 1.00 93.19 107 ALA A O 1
ATOM 787 N N . ARG A 1 108 ? -6.070 11.804 -1.068 1.00 92.31 108 ARG A N 1
ATOM 788 C CA . ARG A 1 108 ? -5.526 13.068 -1.585 1.00 92.31 108 ARG A CA 1
ATOM 789 C C . ARG A 1 108 ? -6.344 14.283 -1.145 1.00 92.31 108 ARG A C 1
ATOM 791 O O . ARG A 1 108 ? -5.770 15.326 -0.856 1.00 92.31 108 ARG A O 1
ATOM 798 N N . SER A 1 109 ? -7.673 14.167 -1.140 1.00 90.62 109 SER A N 1
ATOM 799 C CA . SER A 1 109 ? -8.575 15.268 -0.770 1.00 90.62 109 SER A CA 1
ATOM 800 C C . SER A 1 109 ? -8.672 15.490 0.742 1.00 90.62 109 SER A C 1
ATOM 802 O O . SER A 1 109 ? -8.820 16.627 1.186 1.00 90.62 109 SER A O 1
ATOM 804 N N . ALA A 1 110 ? -8.570 14.416 1.528 1.00 89.94 110 ALA A N 1
ATOM 805 C CA . ALA A 1 110 ? -8.733 14.447 2.975 1.00 89.94 110 ALA A CA 1
ATOM 806 C C . ALA A 1 110 ? -7.435 14.812 3.716 1.00 89.94 110 ALA A C 1
ATOM 808 O O . ALA A 1 110 ? -7.500 15.429 4.778 1.00 89.94 110 ALA A O 1
ATOM 809 N N . HIS A 1 111 ? -6.264 14.477 3.153 1.00 87.94 111 HIS A N 1
ATOM 810 C CA . HIS A 1 111 ? -4.971 14.577 3.840 1.00 87.94 111 HIS A CA 1
ATOM 811 C C . HIS A 1 111 ? -3.945 15.359 3.024 1.00 87.94 111 HIS A C 1
ATOM 813 O O . HIS A 1 111 ? -3.434 14.879 2.011 1.00 87.94 111 HIS A O 1
ATOM 819 N N . ARG A 1 112 ? -3.583 16.561 3.494 1.00 86.75 112 ARG A N 1
ATOM 820 C CA . ARG A 1 112 ? -2.600 17.423 2.805 1.00 86.75 112 ARG A CA 1
ATOM 821 C C . ARG A 1 112 ? -1.244 16.750 2.604 1.00 86.75 112 ARG A C 1
ATOM 823 O O . ARG A 1 112 ? -0.591 16.969 1.593 1.00 86.75 112 ARG A O 1
ATOM 830 N N . ASP A 1 113 ? -0.808 15.931 3.553 1.00 88.69 113 ASP A N 1
ATOM 831 C CA . ASP A 1 113 ? 0.483 15.244 3.499 1.00 88.69 113 ASP A CA 1
ATOM 832 C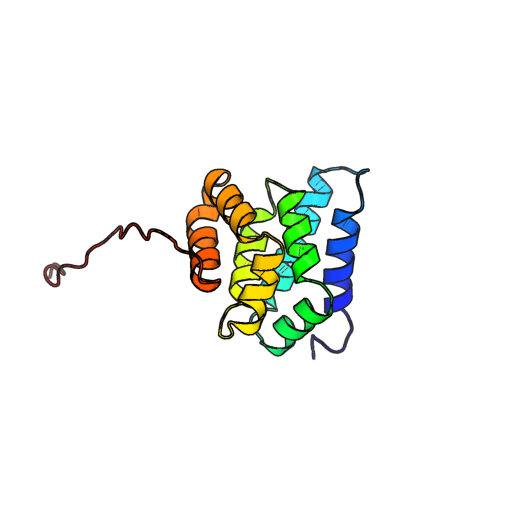 C . ASP A 1 113 ? 0.494 14.027 2.554 1.00 88.69 113 ASP A C 1
ATOM 834 O O . ASP A 1 113 ? 1.566 13.447 2.328 1.00 88.69 113 ASP A O 1
ATOM 838 N N . CYS A 1 114 ? -0.675 13.661 2.011 1.00 90.88 114 CYS A N 1
ATOM 839 C CA . CYS A 1 114 ? -0.851 12.645 0.983 1.00 90.88 114 CYS A CA 1
ATOM 840 C C . CYS A 1 114 ? -0.827 13.219 -0.440 1.00 90.88 114 CYS A C 1
ATOM 842 O O . CYS A 1 114 ? -0.766 12.429 -1.376 1.00 90.88 114 CYS A O 1
ATOM 844 N N . GLU A 1 115 ? -0.872 14.543 -0.638 1.00 90.69 115 GLU A N 1
ATOM 845 C CA . GLU A 1 115 ? -1.132 15.130 -1.961 1.00 90.69 115 GLU A CA 1
ATOM 846 C C . GLU A 1 115 ? -0.172 14.623 -3.050 1.00 90.69 115 GLU A C 1
ATOM 848 O O . GLU A 1 115 ? -0.611 14.065 -4.061 1.00 90.69 115 GLU A O 1
ATOM 853 N N . ASP A 1 116 ? 1.133 14.767 -2.823 1.00 91.75 116 ASP A N 1
ATOM 854 C CA . ASP A 1 116 ? 2.157 14.391 -3.800 1.00 91.75 116 ASP A CA 1
ATOM 855 C C . ASP A 1 116 ? 2.233 12.875 -3.998 1.00 91.75 116 ASP A C 1
ATOM 857 O O . ASP A 1 116 ? 2.311 12.386 -5.127 1.00 91.75 116 ASP A O 1
ATOM 861 N N . VAL A 1 117 ? 2.171 12.110 -2.902 1.00 93.81 117 VAL A N 1
ATOM 862 C CA . VAL A 1 117 ? 2.278 10.645 -2.958 1.00 93.81 117 VAL A CA 1
ATOM 863 C C . VAL A 1 117 ? 1.048 10.004 -3.594 1.00 93.81 117 VAL A C 1
ATOM 865 O O . VAL A 1 117 ? 1.193 9.037 -4.334 1.00 93.81 117 VAL A O 1
ATOM 868 N N . ALA A 1 118 ? -0.145 10.556 -3.371 1.00 95.00 118 ALA A N 1
ATOM 869 C CA . ALA A 1 118 ? -1.383 10.083 -3.976 1.00 95.00 118 ALA A CA 1
ATOM 870 C C . ALA A 1 118 ? -1.414 10.391 -5.478 1.00 95.00 118 ALA A C 1
ATOM 872 O O . ALA A 1 118 ? -1.764 9.524 -6.274 1.00 95.00 118 ALA A O 1
ATOM 873 N N . LYS A 1 119 ? -0.976 11.591 -5.897 1.00 93.75 119 LYS A N 1
ATOM 874 C CA . LYS A 1 119 ? -0.804 11.912 -7.327 1.00 93.75 119 LYS A CA 1
ATOM 875 C C . LYS A 1 119 ? 0.204 10.979 -7.997 1.00 93.75 119 LYS A C 1
ATOM 877 O O . LYS A 1 119 ? -0.061 10.500 -9.095 1.00 93.75 119 LYS A O 1
ATOM 882 N N . ALA A 1 120 ? 1.333 10.709 -7.340 1.00 94.06 120 ALA A N 1
ATOM 883 C CA . ALA A 1 120 ? 2.342 9.793 -7.860 1.00 94.06 120 ALA A CA 1
ATOM 884 C C . ALA A 1 120 ? 1.802 8.361 -7.992 1.00 94.06 120 ALA A C 1
ATOM 886 O O . ALA A 1 120 ? 1.994 7.747 -9.034 1.00 94.06 120 ALA A O 1
ATOM 887 N N . ALA A 1 121 ? 1.085 7.857 -6.982 1.00 95.94 121 ALA A N 1
ATOM 888 C CA . ALA A 1 121 ? 0.466 6.534 -7.028 1.00 95.94 121 ALA A CA 1
ATOM 889 C C . ALA A 1 121 ? -0.563 6.418 -8.165 1.00 95.94 121 ALA A C 1
ATOM 891 O O . ALA A 1 121 ? -0.497 5.473 -8.941 1.00 95.94 121 ALA A O 1
ATOM 892 N N . LEU A 1 122 ? -1.458 7.403 -8.316 1.00 96.38 122 LEU A N 1
ATOM 893 C CA . LEU A 1 122 ? -2.441 7.438 -9.408 1.00 96.38 122 LEU A CA 1
ATOM 894 C C . LEU A 1 122 ? -1.769 7.443 -10.787 1.00 96.38 122 LEU A C 1
ATOM 896 O O . LEU A 1 122 ? -2.161 6.684 -11.666 1.00 96.38 122 LEU A O 1
ATOM 900 N N . ARG A 1 123 ? -0.727 8.262 -10.970 1.00 94.94 123 ARG A N 1
ATOM 901 C CA . ARG A 1 123 ? 0.040 8.297 -12.221 1.00 94.94 123 ARG A CA 1
ATOM 902 C C . ARG A 1 123 ? 0.702 6.950 -12.508 1.00 94.94 123 ARG A C 1
ATOM 904 O O . ARG A 1 123 ? 0.637 6.474 -13.636 1.00 94.94 123 ARG A O 1
ATOM 911 N N . ASP A 1 124 ? 1.344 6.351 -11.507 1.00 95.19 124 ASP A N 1
ATOM 912 C CA . ASP A 1 124 ? 2.081 5.094 -11.667 1.00 95.19 124 ASP A CA 1
ATOM 913 C C . ASP A 1 124 ? 1.119 3.899 -11.891 1.00 95.19 124 ASP A C 1
ATOM 915 O O . ASP A 1 124 ? 1.510 2.920 -12.524 1.00 95.19 124 ASP A O 1
ATOM 919 N N . LEU A 1 125 ? -0.150 4.010 -11.468 1.00 95.94 125 LEU A N 1
ATOM 920 C CA . LEU A 1 125 ? -1.252 3.092 -11.804 1.00 95.94 125 LEU A CA 1
ATOM 921 C C . LEU A 1 125 ? -1.826 3.291 -13.221 1.00 95.94 125 LEU A C 1
ATOM 923 O O . LEU A 1 125 ? -2.625 2.474 -13.673 1.00 95.94 125 LEU A O 1
ATOM 927 N N . GLY A 1 126 ? -1.450 4.365 -13.919 1.00 93.75 126 GLY A N 1
ATOM 928 C CA . GLY A 1 126 ? -1.994 4.715 -15.234 1.00 93.75 126 GLY A CA 1
ATOM 929 C C . GLY A 1 126 ? -3.299 5.520 -15.199 1.00 93.75 126 GLY A C 1
ATOM 930 O O . GLY A 1 126 ? -3.919 5.703 -16.246 1.00 93.75 126 GLY A O 1
ATOM 931 N N . CYS A 1 127 ? -3.720 6.027 -14.035 1.00 93.06 127 CYS A N 1
ATOM 932 C CA . CYS A 1 127 ? -4.871 6.924 -13.926 1.00 93.06 127 CYS A CA 1
ATOM 933 C C . CYS A 1 127 ? -4.530 8.324 -14.452 1.00 93.06 127 CYS A C 1
ATOM 935 O O . CYS A 1 127 ? -3.389 8.793 -14.377 1.00 93.06 127 CYS A O 1
ATOM 937 N N . HIS A 1 128 ? -5.546 9.039 -14.932 1.00 87.25 128 HIS A N 1
ATOM 938 C CA . HIS A 1 128 ? -5.375 10.426 -15.348 1.00 87.25 128 HIS A CA 1
ATOM 939 C C . HIS A 1 128 ? -5.184 11.339 -14.127 1.00 87.25 128 HIS A C 1
ATOM 941 O O . HIS A 1 128 ? -6.042 11.420 -13.247 1.00 87.25 128 HIS A O 1
ATOM 947 N N . VAL A 1 129 ? -4.074 12.080 -14.088 1.00 81.38 129 VAL A N 1
ATOM 948 C CA . VAL A 1 129 ? -3.781 13.058 -13.033 1.00 81.38 129 VAL A CA 1
ATOM 949 C C . VAL A 1 129 ? -3.369 14.375 -13.672 1.00 81.38 129 VAL A C 1
ATOM 951 O O . VAL A 1 129 ? -2.388 14.431 -14.409 1.00 81.38 129 VAL A O 1
ATOM 954 N N . GLU A 1 130 ? -4.078 15.453 -13.344 1.00 73.31 130 GLU A N 1
ATOM 955 C CA . GLU A 1 130 ? -3.643 16.799 -13.711 1.00 73.31 130 GLU A CA 1
ATOM 956 C C . GLU A 1 130 ? -2.400 17.176 -12.896 1.00 73.31 130 GLU A C 1
ATOM 958 O O . GLU A 1 130 ? -2.457 17.421 -11.684 1.00 73.31 130 GLU A O 1
ATOM 963 N N . LEU A 1 131 ? -1.249 17.200 -13.566 1.00 64.50 131 LEU A N 1
ATOM 964 C CA . LEU A 1 131 ? -0.019 17.731 -13.001 1.00 64.50 131 LEU A CA 1
ATOM 965 C C . LEU A 1 131 ? -0.058 19.251 -13.131 1.00 64.50 131 LEU A C 1
ATOM 967 O O . LEU A 1 131 ? 0.105 19.808 -14.213 1.00 64.50 131 LEU A O 1
ATOM 971 N N . ARG A 1 132 ? -0.272 19.936 -12.009 1.00 63.75 132 ARG A N 1
ATOM 972 C CA . ARG A 1 132 ? -0.061 21.380 -11.952 1.00 63.75 132 ARG A CA 1
ATOM 973 C C . ARG A 1 132 ? 1.439 21.631 -11.855 1.00 63.75 132 ARG A C 1
ATOM 975 O O . ARG A 1 132 ? 2.014 21.521 -10.774 1.00 63.75 132 ARG A O 1
ATOM 982 N N . GLU A 1 133 ? 2.068 21.929 -12.986 1.00 58.16 133 GLU A N 1
ATOM 983 C CA . GLU A 1 133 ? 3.478 22.312 -13.034 1.00 58.16 133 GLU A CA 1
ATOM 984 C C . GLU A 1 133 ? 3.686 23.592 -12.209 1.00 58.16 133 GLU A C 1
ATOM 986 O O . GLU A 1 133 ? 3.226 24.671 -12.575 1.00 58.16 133 GLU A O 1
ATOM 991 N N . LEU A 1 134 ? 4.352 23.471 -11.056 1.00 63.12 134 LEU A N 1
ATOM 992 C CA . LEU A 1 134 ? 4.682 24.618 -10.199 1.00 63.12 134 LEU A CA 1
ATOM 993 C C . LEU A 1 134 ? 5.857 25.439 -10.750 1.00 63.12 134 LEU A C 1
ATOM 995 O O . LEU A 1 134 ? 6.098 26.556 -10.298 1.00 63.12 134 LEU A O 1
ATOM 999 N N . TRP A 1 135 ? 6.580 24.895 -11.729 1.00 59.56 135 TRP A N 1
ATOM 1000 C CA . TRP A 1 135 ? 7.694 25.555 -12.388 1.00 59.56 135 TRP A CA 1
ATOM 1001 C C . TRP A 1 135 ? 7.751 25.141 -13.859 1.00 59.56 135 TRP A C 1
ATOM 1003 O O . TRP A 1 135 ? 8.098 24.007 -14.179 1.00 59.56 135 TRP A O 1
ATOM 1013 N N . THR A 1 136 ? 7.440 26.072 -14.760 1.00 59.50 136 THR A N 1
ATOM 1014 C CA . THR A 1 136 ? 7.753 25.943 -16.185 1.00 59.50 136 THR A CA 1
ATOM 1015 C C . THR A 1 136 ? 9.154 26.495 -16.383 1.00 59.50 136 THR A C 1
ATOM 1017 O O . THR A 1 136 ? 9.362 27.711 -16.385 1.00 59.50 136 THR A O 1
ATOM 1020 N N . GLY A 1 137 ? 10.141 25.616 -16.483 1.00 63.47 137 GLY A N 1
ATOM 1021 C CA . GLY A 1 137 ? 11.524 26.026 -16.645 1.00 63.47 137 GLY A CA 1
ATOM 1022 C C . GLY A 1 137 ? 11.786 26.777 -17.929 1.00 63.47 137 GLY A C 1
ATOM 1023 O O . GLY A 1 137 ? 12.068 26.161 -18.953 1.00 63.47 137 GLY A O 1
ATOM 1024 N N . GLN A 1 138 ? 11.776 28.106 -17.885 1.00 58.31 138 GLN A N 1
ATOM 1025 C CA . GLN A 1 138 ? 12.424 28.881 -18.929 1.00 58.31 138 GLN A CA 1
ATOM 1026 C C . GLN A 1 138 ? 13.938 28.770 -18.726 1.00 58.31 138 GLN A C 1
ATOM 1028 O O . GLN A 1 138 ? 14.477 29.170 -17.694 1.00 58.31 138 GLN A O 1
ATOM 1033 N N . ARG A 1 139 ? 14.634 28.182 -19.708 1.00 53.06 139 ARG A N 1
ATOM 1034 C CA . ARG A 1 139 ? 16.101 28.213 -19.799 1.00 53.06 139 ARG A CA 1
ATOM 1035 C C . ARG A 1 139 ? 16.553 29.672 -19.884 1.00 53.06 139 ARG A C 1
ATOM 1037 O O . ARG A 1 139 ? 16.601 30.232 -20.973 1.00 53.06 139 ARG A O 1
ATOM 1044 N N . GLY A 1 140 ? 16.882 30.278 -18.753 1.00 58.16 140 GLY A N 1
ATOM 1045 C CA . GLY A 1 140 ? 17.414 31.635 -18.727 1.00 58.16 140 GLY A CA 1
ATOM 1046 C C . GLY A 1 140 ? 17.135 32.322 -17.407 1.00 58.16 140 GLY A C 1
ATOM 1047 O O . GLY A 1 140 ? 16.137 33.018 -17.295 1.00 58.16 140 GLY A O 1
ATOM 1048 N N . ASN A 1 141 ? 17.995 32.056 -16.422 1.00 50.44 141 ASN A N 1
ATOM 1049 C CA . ASN A 1 141 ? 18.389 32.922 -15.299 1.00 50.44 141 ASN A CA 1
ATOM 1050 C C . ASN A 1 141 ? 18.831 32.046 -14.123 1.00 50.44 141 ASN A C 1
ATOM 1052 O O . ASN A 1 141 ? 18.220 32.029 -13.058 1.00 50.44 141 ASN A O 1
ATOM 1056 N N . LEU A 1 142 ? 19.929 31.314 -14.317 1.00 59.78 142 LEU A N 1
ATOM 1057 C CA . LEU A 1 142 ? 20.837 31.119 -13.197 1.00 59.78 142 LEU A CA 1
ATOM 1058 C C . LEU A 1 142 ? 21.558 32.462 -13.064 1.00 59.78 142 LEU A C 1
ATOM 1060 O O . LEU A 1 142 ? 22.274 32.863 -13.982 1.00 59.78 142 LEU A O 1
ATOM 1064 N N . ALA A 1 143 ? 21.247 33.206 -12.002 1.00 56.38 143 ALA A N 1
ATOM 1065 C CA . ALA A 1 143 ? 22.017 34.390 -11.640 1.00 56.38 143 ALA A CA 1
ATOM 1066 C C . ALA A 1 143 ? 23.502 33.990 -11.479 1.00 56.38 143 ALA A C 1
ATOM 1068 O O . ALA A 1 143 ? 23.752 32.845 -11.087 1.00 56.38 143 ALA A O 1
ATOM 1069 N N . PRO A 1 144 ? 24.456 34.871 -11.836 1.00 58.06 144 PRO A N 1
ATOM 1070 C CA . PRO A 1 144 ? 25.885 34.570 -11.752 1.00 58.06 144 PRO A CA 1
ATOM 1071 C C . PRO A 1 144 ? 26.345 34.250 -10.326 1.00 58.06 144 PRO A C 1
ATOM 1073 O O . PRO A 1 144 ? 25.728 34.772 -9.368 1.00 58.06 144 PRO A O 1
#

Foldseek 3Di:
DVLPPCPLLVLLVLLVVLLPDPDDDLVVSLVSNQVSLQVLLVPLQDQVSLVSCVVSVVLVSLLSSLVPPVPRNLQSSLSNLLSSLPPHLPCLVVSVVSVVLVSLVSSCVPDVVSVVSSLSSCVSSVHDDDDPPPDDDDPDDPDD

Radius of gyration: 16.77 Å; chains: 1; bounding box: 40×52×40 Å

Organism: Pongo abelii (NCBI:txid9601)

Secondary structure (DSSP, 8-state):
-TTTTSHHHHHHHHHHHHHH--SS-HHHHHHHHHHHHHHHHHHTTSHHHHHHHHHTTHHHHHHHHHHH--STTHHHHHHHHHHHTSS--TTHHHHHHTTHHHHHHHHHHH-GGGHHHHHHHHHHTT-------S----S-----

InterPro domains:
  IPR000225 Armadillo [PS50176] (6-58)
  IPR000225 Armadillo [SM00185] (1-45)
  IPR000225 Armadillo [SM00185] (46-86)
  IPR011989 Armadillo-like helical [G3DSA:1.25.10.10] (1-129)
  IPR016024 Armadillo-type fold [SSF48371] (2-127)

pLDDT: mean 85.61, std 13.32, range [47.12, 97.25]

Sequence (144 aa):
EVVDLGGLSILVSLLADCNDHQMGDQSSVQELVKQVLSTLRAIAGNDDVKDAIVRAGGTESIVAAMTQHLTSPQKQACMLIRNLVAHSQAFSKPILDLGAEALIMQARSAHRDCEDVAKAALRDLGCHVELRELWTGQRGNLAP